Protein AF-T0RI66-F1 (afdb_monomer)

Mean predicted aligned error: 8.83 Å

Foldseek 3Di:
DFDDDPNDRDPDPPVRVVVVVVVVVVVVCVVPPDDDDLCVLPVVDDLVVFFDAQDPVLLVLQAAKWAFPPPRVVQPIKGWDQDPVRAIWIDGDPDIAGKGAGPPDDFKIFGSDPPPDSNGDIWGWDPSVHSWIWIPDVTIIIGD

Structure (mmCIF, N/CA/C/O backbone):
data_AF-T0RI66-F1
#
_entry.id   AF-T0RI66-F1
#
loop_
_atom_site.group_PDB
_atom_site.id
_atom_site.type_symbol
_atom_site.label_atom_id
_atom_site.label_alt_id
_atom_site.label_comp_id
_atom_site.label_asym_id
_atom_site.label_entity_id
_atom_site.label_seq_id
_atom_site.pdbx_PDB_ins_code
_atom_site.Cartn_x
_atom_site.Cartn_y
_atom_site.Cartn_z
_atom_site.occupancy
_atom_site.B_iso_or_equiv
_atom_site.auth_seq_id
_atom_site.auth_comp_id
_atom_site.auth_asym_id
_atom_site.auth_atom_id
_atom_site.pdbx_PDB_model_num
ATOM 1 N N . MET A 1 1 ? 34.671 -9.320 -39.926 1.00 47.84 1 MET A N 1
ATOM 2 C CA . MET A 1 1 ? 34.393 -10.156 -38.740 1.00 47.84 1 MET A CA 1
ATOM 3 C C . MET A 1 1 ? 32.909 -10.484 -38.731 1.00 47.84 1 MET A C 1
ATOM 5 O O . MET A 1 1 ? 32.127 -9.652 -39.173 1.00 47.84 1 MET A O 1
ATOM 9 N N . ARG A 1 2 ? 32.550 -11.724 -38.373 1.00 52.28 2 ARG A N 1
ATOM 10 C CA . ARG A 1 2 ? 31.161 -12.215 -38.297 1.00 52.28 2 ARG A CA 1
ATOM 11 C C . ARG A 1 2 ? 30.719 -12.163 -36.837 1.00 52.28 2 ARG A C 1
ATOM 13 O O . ARG A 1 2 ? 31.517 -12.514 -35.971 1.00 52.28 2 ARG A O 1
ATOM 20 N N . THR A 1 3 ? 29.497 -11.717 -36.577 1.00 48.41 3 THR A N 1
ATOM 21 C CA . THR A 1 3 ? 29.028 -11.398 -35.222 1.00 48.41 3 THR A CA 1
ATOM 22 C C . THR A 1 3 ? 28.155 -12.523 -34.683 1.00 48.41 3 THR A C 1
ATOM 24 O O . THR A 1 3 ? 27.250 -12.994 -35.364 1.00 48.41 3 THR A O 1
ATOM 27 N N . TYR A 1 4 ? 28.437 -12.956 -33.456 1.00 50.75 4 TYR A N 1
ATOM 28 C CA . TYR A 1 4 ? 27.689 -13.997 -32.754 1.00 50.75 4 TYR A CA 1
ATOM 29 C C . TYR A 1 4 ? 27.050 -13.380 -31.515 1.00 50.75 4 TYR A C 1
ATOM 31 O O . TYR A 1 4 ? 27.744 -12.758 -30.714 1.00 50.75 4 TYR A O 1
ATOM 39 N N . LEU A 1 5 ? 25.746 -13.577 -31.333 1.00 56.41 5 LEU A N 1
ATOM 40 C CA . LEU A 1 5 ? 25.055 -13.221 -30.096 1.00 56.41 5 LEU A CA 1
ATOM 41 C C . LEU A 1 5 ? 24.200 -14.424 -29.677 1.00 56.41 5 LEU A C 1
ATOM 43 O O . LEU A 1 5 ? 23.362 -14.889 -30.444 1.00 56.41 5 LEU A O 1
ATOM 47 N N . ALA A 1 6 ? 24.481 -14.982 -28.495 1.00 57.00 6 ALA A N 1
ATOM 48 C CA . ALA A 1 6 ? 23.750 -16.109 -27.896 1.00 57.00 6 ALA A CA 1
ATOM 49 C C . ALA A 1 6 ? 23.567 -17.359 -28.796 1.00 57.00 6 ALA A C 1
ATOM 51 O O . ALA A 1 6 ? 22.521 -17.998 -28.774 1.00 57.00 6 ALA A O 1
ATOM 52 N N . GLY A 1 7 ? 24.573 -17.722 -29.602 1.00 50.28 7 GLY A N 1
ATOM 53 C CA . GLY A 1 7 ? 24.523 -18.929 -30.445 1.00 50.28 7 GLY A CA 1
ATOM 54 C C . GLY A 1 7 ? 23.621 -18.827 -31.683 1.00 50.28 7 GLY A C 1
ATOM 55 O O . GLY A 1 7 ? 23.481 -19.808 -32.408 1.00 50.28 7 GLY A O 1
ATOM 56 N N . ILE A 1 8 ? 23.049 -17.651 -31.961 1.00 60.72 8 ILE A N 1
ATOM 57 C CA . ILE A 1 8 ? 22.267 -17.388 -33.171 1.00 60.72 8 ILE A CA 1
ATOM 58 C C . ILE A 1 8 ? 23.198 -16.778 -34.219 1.00 60.72 8 ILE A C 1
ATOM 60 O O . ILE A 1 8 ? 23.852 -15.760 -33.978 1.00 60.72 8 ILE A O 1
ATOM 64 N N . PHE A 1 9 ? 23.272 -17.419 -35.387 1.00 55.94 9 PHE A N 1
ATOM 65 C CA . PHE A 1 9 ? 23.992 -16.877 -36.533 1.00 55.94 9 PHE A CA 1
ATOM 66 C C . PHE A 1 9 ? 23.161 -15.741 -37.126 1.00 55.94 9 PHE A C 1
ATOM 68 O O . PHE A 1 9 ? 22.171 -15.972 -37.817 1.00 55.94 9 PHE A O 1
A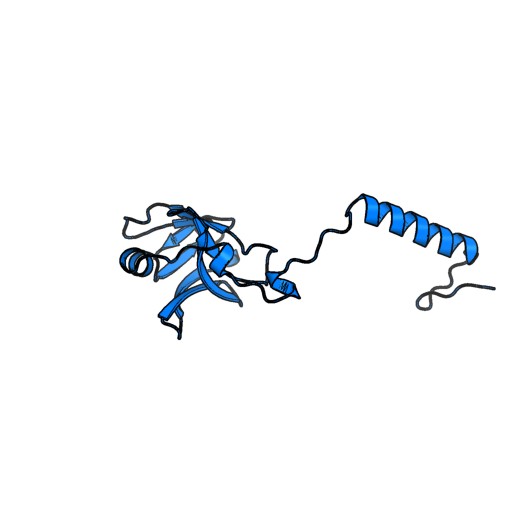TOM 75 N N . LEU A 1 10 ? 23.541 -14.506 -36.822 1.00 60.91 10 LEU A N 1
ATOM 76 C CA . LEU A 1 10 ? 22.968 -13.341 -37.473 1.00 60.91 10 LEU A CA 1
ATOM 77 C C . LEU A 1 10 ? 23.814 -13.095 -38.722 1.00 60.91 10 LEU A C 1
ATOM 79 O O . LEU A 1 10 ? 24.962 -12.670 -38.610 1.00 60.91 10 LEU A O 1
ATOM 83 N N . ASP A 1 11 ? 23.276 -13.374 -39.914 1.00 74.56 11 ASP A N 1
ATOM 84 C CA . ASP A 1 11 ? 23.898 -13.008 -41.203 1.00 74.56 11 ASP A CA 1
ATOM 85 C C . ASP A 1 11 ? 23.800 -11.489 -41.448 1.00 74.56 11 ASP A C 1
ATOM 87 O O . ASP A 1 11 ? 23.351 -10.993 -42.477 1.00 74.56 11 ASP A O 1
ATOM 91 N N . ILE A 1 12 ? 24.141 -10.726 -40.415 1.00 75.31 12 ILE A N 1
ATOM 92 C CA . ILE A 1 12 ? 24.056 -9.281 -40.344 1.00 75.31 12 ILE A CA 1
ATOM 93 C C . ILE A 1 12 ? 25.477 -8.798 -40.057 1.00 75.31 12 ILE A C 1
ATOM 95 O O . ILE A 1 12 ? 26.097 -9.259 -39.095 1.00 75.31 12 ILE A O 1
ATOM 99 N N . PRO A 1 13 ? 26.025 -7.872 -40.862 1.00 84.31 13 PRO A N 1
ATOM 100 C CA . PRO A 1 13 ? 27.330 -7.297 -40.581 1.00 84.31 13 PRO A CA 1
ATOM 101 C C . PRO A 1 13 ? 27.369 -6.658 -39.190 1.00 84.31 13 PRO A C 1
ATOM 103 O O . PRO A 1 13 ? 26.446 -5.941 -38.808 1.00 84.31 13 PRO A O 1
ATOM 106 N N . GLU A 1 14 ? 28.476 -6.836 -38.472 1.00 82.25 14 GLU A N 1
ATOM 107 C CA . GLU A 1 14 ? 28.685 -6.303 -37.116 1.00 82.25 14 GLU A CA 1
ATOM 108 C C . GLU A 1 14 ? 28.335 -4.822 -36.990 1.00 82.25 14 GLU A C 1
ATOM 110 O O . GLU A 1 14 ? 27.635 -4.412 -36.071 1.00 82.25 14 GLU A O 1
ATOM 115 N N . ARG A 1 15 ? 28.747 -4.025 -37.979 1.00 85.19 15 ARG A N 1
ATOM 116 C CA . ARG A 1 15 ? 28.455 -2.592 -38.027 1.00 85.19 15 ARG A CA 1
ATOM 117 C C . ARG A 1 15 ? 26.954 -2.297 -38.062 1.00 85.19 15 ARG A C 1
ATOM 119 O O . ARG A 1 15 ? 26.513 -1.324 -37.460 1.00 85.19 15 ARG A O 1
ATOM 126 N N . THR A 1 16 ? 26.180 -3.113 -38.772 1.00 84.69 16 THR A N 1
ATOM 127 C CA . THR A 1 16 ? 24.720 -2.984 -38.840 1.00 84.69 16 THR A CA 1
ATOM 128 C C . THR A 1 16 ? 24.085 -3.365 -37.506 1.00 84.69 16 THR A C 1
ATOM 130 O O . THR A 1 16 ? 23.167 -2.685 -37.061 1.00 84.69 16 THR A O 1
ATOM 133 N N . LEU A 1 17 ? 24.605 -4.402 -36.841 1.00 84.56 17 LEU A N 1
ATOM 134 C CA . LEU A 1 17 ? 24.125 -4.827 -35.527 1.00 84.56 17 LEU A CA 1
ATOM 135 C C . LEU A 1 17 ? 24.387 -3.766 -34.449 1.00 84.56 17 LEU A C 1
ATOM 137 O O . LEU A 1 17 ? 23.471 -3.410 -33.714 1.00 84.56 17 LEU A O 1
ATOM 141 N N . VAL A 1 18 ? 25.613 -3.238 -34.382 1.00 90.00 18 VAL A N 1
ATOM 142 C CA . VAL A 1 18 ? 25.995 -2.190 -33.420 1.00 90.00 18 VAL A CA 1
ATOM 143 C C . VAL A 1 18 ? 25.141 -0.945 -33.620 1.00 90.00 18 VAL A C 1
ATOM 145 O O . VAL A 1 18 ? 24.553 -0.455 -32.662 1.00 90.00 18 VAL A O 1
ATOM 148 N N . ARG A 1 19 ? 24.981 -0.491 -34.868 1.00 91.38 19 ARG A N 1
ATOM 149 C CA . ARG A 1 19 ? 24.140 0.670 -35.171 1.00 91.38 19 ARG A CA 1
ATOM 150 C C . ARG A 1 19 ? 22.681 0.449 -34.764 1.00 91.38 19 ARG A C 1
ATOM 152 O O . ARG A 1 19 ? 22.072 1.332 -34.180 1.00 91.38 19 ARG A O 1
ATOM 159 N N . GLY A 1 20 ? 22.136 -0.741 -35.024 1.00 91.31 20 GLY A N 1
ATOM 160 C CA . GLY A 1 20 ? 20.780 -1.087 -34.596 1.00 91.31 20 GLY A CA 1
ATOM 161 C C . GLY A 1 20 ? 20.618 -1.097 -33.074 1.00 91.31 20 GLY A C 1
ATOM 162 O O . GLY A 1 20 ? 19.601 -0.631 -32.565 1.00 91.31 20 GLY A O 1
ATOM 163 N N . LEU A 1 21 ? 21.623 -1.583 -32.339 1.00 91.50 21 LEU A N 1
ATOM 164 C CA . LEU A 1 21 ? 21.636 -1.532 -30.877 1.00 91.50 21 LEU A CA 1
ATOM 165 C C . LEU A 1 21 ? 21.697 -0.089 -30.360 1.00 91.50 21 LEU A C 1
ATOM 167 O O . LEU A 1 21 ? 20.965 0.250 -29.433 1.00 91.50 21 LEU A O 1
ATOM 171 N N . GLU A 1 22 ? 22.543 0.755 -30.948 1.00 95.62 22 GLU A N 1
ATOM 172 C CA . GLU A 1 22 ? 22.663 2.174 -30.594 1.00 95.62 22 GLU A CA 1
ATOM 173 C C . GLU A 1 22 ? 21.350 2.928 -30.844 1.00 95.62 22 GLU A C 1
ATOM 175 O O . GLU A 1 22 ? 20.848 3.587 -29.934 1.00 95.62 22 GLU A O 1
ATOM 180 N N . ASP A 1 23 ? 20.747 2.761 -32.025 1.00 95.38 23 ASP A N 1
ATOM 181 C CA . ASP A 1 23 ? 19.468 3.382 -32.388 1.00 95.38 23 ASP A CA 1
ATOM 182 C C . ASP A 1 23 ? 18.341 2.926 -31.442 1.00 95.38 23 ASP A C 1
ATOM 184 O O . ASP A 1 23 ? 17.570 3.745 -30.933 1.00 95.38 23 ASP A O 1
ATOM 188 N N . ALA A 1 24 ? 18.265 1.622 -31.146 1.00 92.06 24 ALA A N 1
ATOM 189 C CA . ALA A 1 24 ? 17.280 1.075 -30.214 1.00 92.06 24 ALA A CA 1
ATOM 190 C C . ALA A 1 24 ? 17.496 1.578 -28.778 1.00 92.06 24 ALA A C 1
ATOM 192 O O . ALA A 1 24 ? 16.531 1.901 -28.084 1.00 92.06 24 ALA A O 1
ATOM 193 N N . THR A 1 25 ? 18.752 1.686 -28.338 1.00 92.12 25 THR A N 1
ATOM 194 C CA . THR A 1 25 ? 19.103 2.220 -27.015 1.00 92.12 25 THR A CA 1
ATOM 195 C C . THR A 1 25 ? 18.713 3.689 -26.909 1.00 92.12 25 THR A C 1
ATOM 197 O O . THR A 1 25 ? 18.086 4.079 -25.926 1.00 92.12 25 THR A O 1
ATOM 200 N N . ALA A 1 26 ? 19.009 4.495 -27.931 1.00 94.38 26 ALA A N 1
ATOM 201 C CA . ALA A 1 26 ? 18.634 5.903 -27.975 1.00 94.38 26 ALA A CA 1
ATOM 202 C C . ALA A 1 26 ? 17.108 6.086 -27.951 1.00 94.38 26 ALA A C 1
ATOM 204 O O . ALA A 1 26 ? 16.593 6.901 -27.185 1.00 94.38 26 ALA A O 1
ATOM 205 N N . ALA A 1 27 ? 16.365 5.287 -28.724 1.00 94.25 27 ALA A N 1
ATOM 206 C CA . ALA A 1 27 ? 14.904 5.307 -28.709 1.00 94.25 27 ALA A CA 1
ATOM 207 C C . ALA A 1 27 ? 14.333 4.906 -27.336 1.00 94.25 27 ALA A C 1
ATOM 209 O O . ALA A 1 27 ? 13.422 5.559 -26.826 1.00 94.25 27 ALA A O 1
ATOM 210 N N . ALA A 1 28 ? 14.890 3.869 -26.703 1.00 89.88 28 ALA A N 1
ATOM 211 C CA . ALA A 1 28 ? 14.483 3.442 -25.367 1.00 89.88 28 ALA A CA 1
ATOM 212 C C . ALA A 1 28 ? 14.769 4.516 -24.302 1.00 89.88 28 ALA A C 1
ATOM 214 O O . ALA A 1 28 ? 13.905 4.800 -23.473 1.00 89.88 28 ALA A O 1
ATOM 215 N N . GLN A 1 29 ? 15.943 5.153 -24.351 1.00 89.62 29 GLN A N 1
ATOM 216 C CA . GLN A 1 29 ? 16.310 6.262 -23.464 1.00 89.62 29 GLN A CA 1
ATOM 217 C C . GLN A 1 29 ? 15.414 7.488 -23.668 1.00 89.62 29 GLN A C 1
ATOM 219 O O . GLN A 1 29 ? 15.061 8.150 -22.698 1.00 89.62 29 GLN A O 1
ATOM 224 N N . ALA A 1 30 ? 15.004 7.780 -24.905 1.00 91.31 30 ALA A N 1
ATOM 225 C CA . ALA A 1 30 ? 14.064 8.864 -25.183 1.00 91.31 30 ALA A CA 1
ATOM 226 C C . ALA A 1 30 ? 12.664 8.580 -24.607 1.00 91.31 30 ALA A C 1
ATOM 228 O O . ALA A 1 30 ? 12.012 9.490 -24.100 1.00 91.31 30 ALA A O 1
ATOM 229 N N . LEU A 1 31 ? 12.210 7.322 -24.651 1.00 91.56 31 LEU A N 1
ATOM 230 C CA . LEU A 1 31 ? 10.931 6.899 -24.064 1.00 91.56 31 LEU A CA 1
ATOM 231 C C . LEU A 1 31 ? 10.956 6.873 -22.531 1.00 91.56 31 LEU A C 1
ATOM 233 O O . LEU A 1 31 ? 9.927 7.083 -21.889 1.00 91.56 31 LEU A O 1
ATOM 237 N N . ARG A 1 32 ? 12.115 6.569 -21.944 1.00 82.12 32 ARG A N 1
ATOM 238 C CA . ARG A 1 32 ? 12.328 6.502 -20.497 1.00 82.12 32 ARG A CA 1
ATOM 239 C C . ARG A 1 32 ? 13.601 7.262 -20.143 1.00 82.12 32 ARG A C 1
ATOM 241 O O . ARG A 1 32 ? 14.643 6.631 -19.947 1.00 82.12 32 ARG A O 1
ATOM 248 N N . PRO A 1 33 ? 13.529 8.603 -20.084 1.00 82.69 33 PRO A N 1
ATOM 249 C CA . PRO A 1 33 ? 14.675 9.402 -19.687 1.00 82.69 33 PRO A CA 1
ATOM 250 C C . PRO A 1 33 ? 15.162 8.949 -18.312 1.00 82.69 33 PRO A C 1
ATOM 252 O O . PRO A 1 33 ? 14.366 8.545 -17.462 1.00 82.69 33 PRO A O 1
ATOM 255 N N . SER A 1 34 ? 16.476 9.013 -18.101 1.00 81.00 34 SER A N 1
ATOM 256 C CA . SER A 1 34 ? 17.080 8.651 -16.821 1.00 81.00 34 SER A CA 1
ATOM 257 C C . SER A 1 34 ? 16.494 9.520 -15.712 1.00 81.00 34 SER A C 1
ATOM 259 O O . SER A 1 34 ? 16.789 10.711 -15.621 1.00 81.00 34 SER A O 1
ATOM 261 N N . THR A 1 35 ? 15.677 8.924 -14.855 1.00 77.88 35 THR A N 1
ATOM 262 C CA . THR A 1 35 ? 15.239 9.531 -13.601 1.00 77.88 35 THR A CA 1
ATOM 263 C C . THR A 1 35 ? 16.167 9.071 -12.484 1.00 77.88 35 THR A C 1
ATOM 265 O O . THR A 1 35 ? 16.577 7.907 -12.502 1.00 77.88 35 THR A O 1
ATOM 268 N N . PRO A 1 36 ? 16.490 9.928 -11.499 1.00 81.12 36 PRO A N 1
ATOM 269 C CA . PRO A 1 36 ? 17.174 9.480 -10.295 1.00 81.12 36 PRO A CA 1
ATOM 270 C C . PRO A 1 36 ? 16.472 8.260 -9.699 1.00 81.12 36 PRO A C 1
ATOM 272 O O . PRO A 1 36 ? 15.238 8.192 -9.669 1.00 81.12 36 PRO A O 1
ATOM 275 N N . CYS A 1 37 ? 17.267 7.294 -9.248 1.00 79.50 37 CYS A N 1
ATOM 276 C CA . CYS A 1 37 ? 16.763 6.151 -8.504 1.00 79.50 37 CYS A CA 1
ATOM 277 C C . CYS A 1 37 ? 15.967 6.624 -7.282 1.00 79.50 37 CYS A C 1
ATOM 279 O O . CYS A 1 37 ? 16.267 7.664 -6.700 1.00 79.50 37 CYS A O 1
ATOM 281 N N . ALA A 1 38 ? 14.953 5.852 -6.889 1.00 77.06 38 ALA A N 1
ATOM 282 C CA . ALA A 1 38 ? 14.172 6.132 -5.691 1.00 77.06 38 ALA A CA 1
ATOM 283 C C . ALA A 1 38 ? 15.084 6.069 -4.449 1.00 77.06 38 ALA A C 1
ATOM 285 O O . ALA A 1 38 ? 15.530 4.968 -4.116 1.00 77.06 38 ALA A O 1
ATOM 286 N N . PRO A 1 39 ? 15.327 7.171 -3.714 1.00 81.44 39 PRO A N 1
ATOM 287 C CA . PRO A 1 39 ? 16.266 7.143 -2.590 1.00 81.44 39 PRO A CA 1
ATOM 288 C C . PRO A 1 39 ? 15.847 6.177 -1.473 1.00 81.44 39 PRO A C 1
ATOM 290 O O . PRO A 1 39 ? 16.685 5.645 -0.762 1.00 81.44 39 PRO A O 1
ATOM 293 N N . ARG A 1 40 ? 14.549 5.884 -1.327 1.00 81.94 40 ARG A N 1
ATOM 294 C CA . ARG A 1 40 ? 14.058 4.865 -0.379 1.00 81.94 40 ARG A CA 1
ATOM 295 C C . ARG A 1 40 ? 14.520 3.452 -0.730 1.00 81.94 40 ARG A C 1
ATOM 297 O O . ARG A 1 40 ? 14.952 2.721 0.148 1.00 81.94 40 ARG A O 1
ATOM 304 N N . VAL A 1 41 ? 14.497 3.113 -2.018 1.00 77.31 41 VAL A N 1
ATOM 305 C CA . VAL A 1 41 ? 14.854 1.774 -2.506 1.00 77.31 41 VAL A CA 1
ATOM 306 C C . VAL A 1 41 ? 16.372 1.597 -2.590 1.00 77.31 41 VAL A C 1
ATOM 308 O O . VAL A 1 41 ? 16.872 0.499 -2.366 1.00 77.31 41 VAL A O 1
ATOM 311 N N . PHE A 1 42 ? 17.110 2.664 -2.919 1.00 82.50 42 PHE A N 1
ATOM 312 C CA . PHE A 1 42 ? 18.540 2.572 -3.245 1.00 82.50 42 PHE A CA 1
ATOM 313 C C . PHE A 1 42 ? 19.4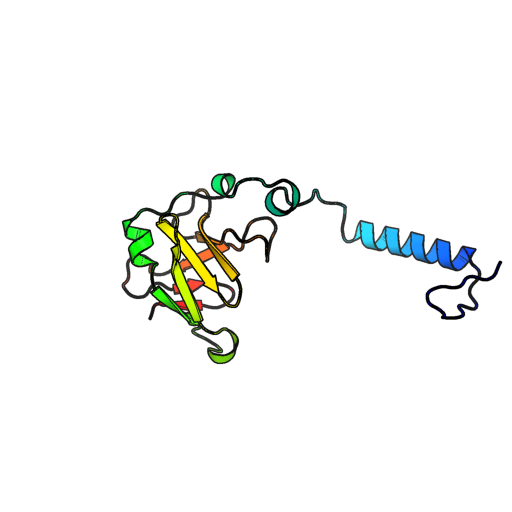79 3.258 -2.241 1.00 82.50 42 PHE A C 1
ATOM 315 O O . PHE A 1 42 ? 20.622 2.828 -2.125 1.00 82.50 42 PHE A O 1
ATOM 322 N N . ASP A 1 43 ? 19.002 4.249 -1.479 1.00 83.69 43 ASP A N 1
ATOM 323 C CA . ASP A 1 43 ? 19.815 5.053 -0.547 1.00 83.69 43 ASP A CA 1
ATOM 324 C C . ASP A 1 43 ? 19.336 4.962 0.919 1.00 83.69 43 ASP A C 1
ATOM 326 O O . ASP A 1 43 ? 19.873 5.638 1.796 1.00 83.69 43 ASP A O 1
ATOM 330 N N . GLY A 1 44 ? 18.321 4.138 1.213 1.00 80.56 44 GLY A N 1
ATOM 331 C CA . GLY A 1 44 ? 17.811 3.918 2.572 1.00 80.56 44 GLY A CA 1
ATOM 332 C C . GLY A 1 44 ? 17.099 5.124 3.196 1.00 80.56 44 GLY A C 1
ATOM 333 O O . GLY A 1 44 ? 17.049 5.240 4.422 1.00 80.56 44 GLY A O 1
ATOM 334 N N . ALA A 1 45 ? 16.566 6.039 2.379 1.00 85.88 45 ALA A N 1
ATOM 335 C CA . ALA A 1 45 ? 15.820 7.192 2.880 1.00 85.88 45 ALA A CA 1
ATOM 336 C C . ALA A 1 45 ? 14.614 6.761 3.740 1.00 85.88 45 ALA A C 1
ATOM 338 O O . ALA A 1 45 ? 13.951 5.765 3.458 1.00 85.88 45 ALA A O 1
ATOM 339 N N . SER A 1 46 ? 14.302 7.528 4.787 1.00 86.88 46 SER A N 1
ATOM 340 C CA . SER A 1 46 ? 13.239 7.172 5.732 1.00 86.88 46 SER A CA 1
ATOM 341 C C . SER A 1 46 ? 11.835 7.372 5.147 1.00 86.88 46 SER A C 1
ATOM 343 O O . SER A 1 46 ? 11.567 8.320 4.404 1.00 86.88 46 SER A O 1
ATOM 345 N N . TRP A 1 47 ? 10.894 6.520 5.560 1.00 87.31 47 TRP A N 1
ATOM 346 C CA . TRP A 1 47 ? 9.460 6.715 5.321 1.00 87.31 47 TRP A CA 1
ATOM 347 C C . TRP A 1 47 ? 8.899 7.930 6.058 1.00 87.31 47 TRP A C 1
ATOM 349 O O . TRP A 1 47 ? 7.937 8.535 5.585 1.00 87.31 47 TRP A O 1
ATOM 359 N N . ALA A 1 48 ? 9.565 8.345 7.143 1.00 86.44 48 ALA A N 1
ATOM 360 C CA . ALA A 1 48 ? 9.162 9.464 7.984 1.00 86.44 48 ALA A CA 1
ATOM 361 C C . ALA A 1 48 ? 9.010 10.782 7.220 1.00 86.44 48 ALA A C 1
ATOM 363 O O . ALA A 1 48 ? 8.276 11.639 7.689 1.00 86.44 48 ALA A O 1
ATOM 364 N N . GLU A 1 49 ? 9.670 10.967 6.069 1.00 87.31 49 GLU A N 1
ATOM 365 C CA . GLU A 1 49 ? 9.576 12.174 5.233 1.00 87.31 49 GLU A CA 1
ATOM 366 C C . GLU A 1 49 ? 8.240 12.278 4.481 1.00 87.31 49 GLU A C 1
ATOM 368 O O . GLU A 1 49 ? 7.729 13.383 4.277 1.00 87.31 49 GLU A O 1
ATOM 373 N N . LEU A 1 50 ? 7.644 11.136 4.134 1.00 89.00 50 LEU A N 1
ATOM 374 C CA . LEU A 1 50 ? 6.386 11.035 3.389 1.00 89.00 50 LEU A CA 1
ATOM 375 C C . LEU A 1 50 ? 5.177 10.752 4.275 1.00 89.00 50 LEU A C 1
ATOM 377 O O . LEU A 1 50 ? 4.067 10.609 3.760 1.00 89.00 50 LEU A O 1
ATOM 381 N N . SER A 1 51 ? 5.387 10.654 5.584 1.00 93.00 51 SER A N 1
ATOM 382 C CA . SER A 1 51 ? 4.392 10.104 6.485 1.00 93.00 51 SER A CA 1
ATOM 383 C C . SER A 1 51 ? 4.152 10.950 7.720 1.00 93.00 51 SER A C 1
ATOM 385 O O . SER A 1 51 ? 5.096 11.497 8.291 1.00 93.00 51 SER A O 1
ATOM 387 N N . ASP A 1 52 ? 2.915 10.924 8.198 1.00 94.88 52 ASP A N 1
ATOM 388 C CA . ASP A 1 52 ? 2.545 11.376 9.534 1.00 94.88 52 ASP A CA 1
ATOM 389 C C . ASP A 1 52 ? 2.117 10.183 10.407 1.00 94.88 52 ASP A C 1
ATOM 391 O O . ASP A 1 52 ? 1.577 9.191 9.899 1.00 94.88 52 ASP A O 1
ATOM 395 N N . PRO A 1 53 ? 2.349 10.243 11.731 1.00 92.62 53 PRO A N 1
ATOM 396 C CA . PRO A 1 53 ? 1.931 9.180 12.633 1.00 92.62 53 PRO A CA 1
ATOM 397 C C . PRO A 1 53 ? 0.403 9.079 12.700 1.00 92.62 53 PRO A C 1
ATOM 399 O O . PRO A 1 53 ? -0.309 10.083 12.753 1.00 92.62 53 PRO A O 1
ATOM 402 N N . ILE A 1 54 ? -0.108 7.850 12.770 1.00 93.25 54 ILE A N 1
ATOM 403 C CA . ILE A 1 54 ? -1.538 7.593 12.971 1.00 93.25 54 ILE A CA 1
ATOM 404 C C . ILE A 1 54 ? -1.848 7.699 14.476 1.00 93.25 54 ILE A C 1
ATOM 406 O O . ILE A 1 54 ? -1.215 6.991 15.263 1.00 93.25 54 ILE A O 1
ATOM 410 N N . PRO A 1 55 ? -2.821 8.518 14.917 1.00 93.12 55 PRO A N 1
ATOM 411 C CA . PRO A 1 55 ? -3.224 8.586 16.321 1.00 93.12 55 PRO A CA 1
ATOM 412 C C . PRO A 1 55 ? -3.709 7.233 16.855 1.00 93.12 55 PRO A C 1
ATOM 414 O O . PRO A 1 55 ? -4.373 6.482 16.144 1.00 93.12 55 PRO A O 1
ATOM 417 N N . ALA A 1 56 ? -3.457 6.940 18.133 1.00 91.69 56 ALA A N 1
ATOM 418 C CA . ALA A 1 56 ? -3.769 5.636 18.732 1.00 91.69 56 ALA A CA 1
ATOM 419 C C . ALA A 1 56 ? -5.248 5.215 18.588 1.00 91.69 56 ALA A C 1
ATOM 421 O O . ALA A 1 56 ? -5.537 4.048 18.332 1.00 91.69 56 ALA A O 1
ATOM 422 N N . ALA A 1 57 ? -6.189 6.159 18.704 1.00 90.88 57 ALA A N 1
ATOM 423 C CA . ALA A 1 57 ? -7.613 5.884 18.496 1.00 90.88 57 ALA A CA 1
ATOM 424 C C . ALA A 1 57 ? -7.893 5.393 17.065 1.00 90.88 57 ALA A C 1
ATOM 426 O O . ALA A 1 57 ? -8.600 4.406 16.866 1.00 90.88 57 ALA A O 1
ATOM 427 N N . THR A 1 58 ? -7.273 6.038 16.080 1.00 92.94 58 THR A N 1
ATOM 428 C CA . THR A 1 58 ? -7.374 5.671 14.669 1.00 92.94 58 THR A CA 1
ATOM 429 C C . THR A 1 58 ? -6.681 4.346 14.371 1.00 92.94 58 THR A C 1
ATOM 431 O O . THR A 1 58 ? -7.238 3.526 13.648 1.00 92.94 58 THR A O 1
ATOM 434 N N . GLN A 1 59 ? -5.510 4.090 14.962 1.00 93.44 59 GLN A N 1
ATOM 435 C CA . GLN A 1 59 ? -4.845 2.789 14.841 1.00 93.44 59 GLN A CA 1
ATOM 436 C C . GLN A 1 59 ? -5.781 1.665 15.292 1.00 93.44 59 GLN A C 1
ATOM 438 O O . GLN A 1 59 ? -5.977 0.694 14.566 1.00 93.44 59 GLN A O 1
ATOM 443 N N . ASN A 1 60 ? -6.433 1.833 16.446 1.00 92.25 60 ASN A N 1
ATOM 444 C CA . ASN A 1 60 ? -7.369 0.839 16.962 1.00 92.25 60 ASN A CA 1
ATOM 445 C C . ASN A 1 60 ? -8.585 0.634 16.044 1.00 92.25 60 ASN A C 1
ATOM 447 O O . ASN A 1 60 ? -9.029 -0.499 15.863 1.00 92.25 60 ASN A O 1
ATOM 451 N N . ALA A 1 61 ? -9.098 1.707 15.436 1.00 92.75 61 ALA A N 1
ATOM 452 C CA . ALA A 1 61 ? -10.191 1.624 14.469 1.00 92.75 61 ALA A CA 1
ATOM 453 C C . ALA A 1 61 ? -9.788 0.874 13.186 1.00 92.75 61 ALA A C 1
ATOM 455 O O . ALA A 1 61 ? -10.606 0.149 12.618 1.00 92.75 61 ALA A O 1
ATOM 456 N N . LEU A 1 62 ? -8.527 0.989 12.759 1.00 94.81 62 LEU A N 1
ATOM 457 C CA . LEU A 1 62 ? -7.998 0.332 11.562 1.00 94.81 62 LEU A CA 1
ATOM 458 C C . LEU A 1 62 ? -7.617 -1.139 11.775 1.00 94.81 62 LEU A C 1
ATOM 460 O O . LEU A 1 62 ? -7.665 -1.909 10.828 1.00 94.81 62 LEU A O 1
ATOM 464 N N . MET A 1 63 ? -7.247 -1.569 12.985 1.00 95.62 63 MET A N 1
ATOM 465 C CA . MET A 1 63 ? -6.844 -2.968 13.205 1.00 95.62 63 MET A CA 1
ATOM 466 C C . MET A 1 63 ? -7.988 -3.943 12.911 1.00 95.62 63 MET A C 1
ATOM 468 O O . MET A 1 63 ? -9.045 -3.853 13.535 1.00 95.62 63 MET A O 1
ATOM 472 N N . GLY A 1 64 ? -7.772 -4.903 12.016 1.00 96.06 64 GLY A N 1
ATOM 473 C CA . GLY A 1 64 ? -8.734 -5.946 11.673 1.00 96.06 64 GLY A CA 1
ATOM 474 C C . GLY A 1 64 ? -8.412 -6.658 10.365 1.00 96.06 64 GLY A C 1
ATOM 475 O O . GLY A 1 64 ? -7.407 -6.377 9.711 1.00 96.06 64 GLY A O 1
ATOM 476 N N . SER A 1 65 ? -9.284 -7.593 9.996 1.00 96.56 65 SER A N 1
ATOM 477 C CA . SER A 1 65 ? -9.240 -8.251 8.689 1.00 96.56 65 SER A CA 1
ATOM 478 C C . SER A 1 65 ? -10.124 -7.492 7.708 1.00 96.56 65 SER A C 1
ATOM 480 O O . SER A 1 65 ? -11.204 -7.034 8.063 1.00 96.56 65 SER A O 1
ATOM 482 N N . TYR A 1 66 ? -9.665 -7.369 6.474 1.00 96.62 66 TYR A N 1
ATOM 483 C CA . TYR A 1 66 ? -10.315 -6.646 5.394 1.00 96.62 66 TYR A CA 1
ATOM 484 C C . TYR A 1 66 ? -10.543 -7.603 4.232 1.00 96.62 66 TYR A C 1
ATOM 486 O O . TYR A 1 66 ? -9.606 -8.239 3.746 1.00 96.62 66 TYR A O 1
ATOM 494 N N . VAL A 1 67 ? -11.792 -7.711 3.789 1.00 95.62 67 VAL A N 1
ATOM 495 C CA . VAL A 1 67 ? -12.193 -8.605 2.697 1.00 95.62 67 VAL A CA 1
ATOM 496 C C . VAL A 1 67 ? -12.510 -7.765 1.471 1.00 95.62 67 VAL A C 1
ATOM 498 O O . VAL A 1 67 ? -13.244 -6.781 1.572 1.00 95.62 67 VAL A O 1
ATOM 501 N N . ALA A 1 68 ? -11.966 -8.148 0.315 1.00 94.12 68 ALA A N 1
ATOM 502 C CA . ALA A 1 68 ? -12.279 -7.485 -0.945 1.00 94.12 68 ALA A CA 1
ATOM 503 C C . ALA A 1 68 ? -13.786 -7.558 -1.232 1.00 94.12 68 ALA A C 1
ATOM 505 O O . ALA A 1 68 ? -14.417 -8.600 -1.083 1.00 94.12 68 ALA A O 1
ATOM 506 N N . THR A 1 69 ? -14.373 -6.456 -1.677 1.00 93.06 69 THR A N 1
ATOM 507 C CA . THR A 1 69 ? -15.805 -6.385 -2.018 1.00 93.06 69 THR A CA 1
ATOM 508 C C . THR A 1 69 ? -16.120 -7.016 -3.376 1.00 93.06 69 THR A C 1
ATOM 510 O O . THR A 1 69 ? -17.271 -7.348 -3.655 1.00 93.06 69 THR A O 1
ATOM 513 N N . ILE A 1 70 ? -15.097 -7.214 -4.212 1.00 91.38 70 ILE A N 1
ATOM 514 C CA . ILE A 1 70 ? -15.185 -7.851 -5.526 1.00 91.38 70 ILE A CA 1
ATOM 515 C C . ILE A 1 70 ? -14.105 -8.920 -5.668 1.00 91.38 70 ILE A C 1
ATOM 517 O O . ILE A 1 70 ? -13.017 -8.783 -5.114 1.00 91.38 70 ILE A O 1
ATOM 521 N N . SER A 1 71 ? -14.406 -9.982 -6.422 1.00 90.50 71 SER A N 1
ATOM 522 C CA . SER A 1 71 ? -13.464 -11.065 -6.747 1.00 90.50 71 SER A CA 1
ATOM 523 C C . SER A 1 71 ? -12.661 -11.559 -5.532 1.00 90.50 71 SER A C 1
ATOM 525 O O . SER A 1 71 ? -11.433 -11.646 -5.576 1.00 90.50 71 SER A O 1
ATOM 527 N N . THR A 1 72 ? -13.361 -11.872 -4.437 1.00 89.00 72 THR A N 1
ATOM 528 C CA . THR A 1 72 ? -12.787 -12.248 -3.129 1.00 89.00 72 THR A CA 1
ATOM 529 C C . THR A 1 72 ? -11.744 -13.362 -3.215 1.00 89.00 72 THR A C 1
ATOM 531 O O . THR A 1 72 ? -10.734 -13.330 -2.515 1.00 89.00 72 THR A O 1
ATOM 534 N N . GLU A 1 73 ? -11.946 -14.337 -4.101 1.00 88.06 73 GLU A N 1
ATOM 535 C CA . GLU A 1 73 ? -11.010 -15.448 -4.301 1.00 88.06 73 GLU A CA 1
ATOM 536 C C . GLU A 1 73 ? -9.689 -15.025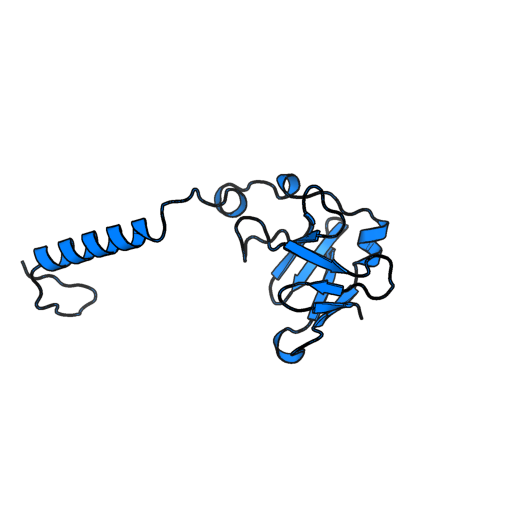 -4.959 1.00 88.06 73 GLU A C 1
ATOM 538 O O . GLU A 1 73 ? -8.655 -15.650 -4.712 1.00 88.06 73 GLU A O 1
ATOM 543 N N . TYR A 1 74 ? -9.719 -13.967 -5.775 1.00 89.25 74 TYR A N 1
ATOM 544 C CA . TYR A 1 74 ? -8.549 -13.426 -6.461 1.00 89.25 74 TYR A CA 1
ATOM 545 C C . TYR A 1 74 ? -7.762 -12.480 -5.551 1.00 89.25 74 TYR A C 1
ATOM 547 O O . TYR A 1 74 ? -6.573 -12.692 -5.330 1.00 89.25 74 TYR A O 1
ATOM 555 N N . TYR A 1 75 ? -8.433 -11.468 -4.991 1.00 89.75 75 TYR A N 1
ATOM 556 C CA . TYR A 1 75 ? -7.781 -10.442 -4.170 1.00 89.75 75 TYR A CA 1
ATOM 557 C C . TYR A 1 75 ? -7.436 -10.929 -2.762 1.00 89.75 75 TYR A C 1
ATOM 559 O O . TYR A 1 75 ? -6.530 -10.390 -2.138 1.00 89.75 75 TYR A O 1
ATOM 567 N N . ARG A 1 76 ? -8.098 -11.983 -2.267 1.00 90.69 76 ARG A N 1
ATOM 568 C CA . ARG A 1 76 ? -7.914 -12.493 -0.900 1.00 90.69 76 ARG A CA 1
ATOM 569 C C . ARG A 1 76 ? -8.150 -11.390 0.142 1.00 90.69 76 ARG A C 1
ATOM 571 O O . ARG A 1 76 ? -8.770 -10.367 -0.137 1.00 90.69 76 ARG A O 1
ATOM 578 N N . ASN A 1 77 ? -7.729 -11.651 1.375 1.00 94.25 77 ASN A N 1
ATOM 579 C CA . ASN A 1 77 ? -7.911 -10.733 2.489 1.00 94.25 77 ASN A CA 1
ATOM 580 C C . ASN A 1 77 ? -6.625 -9.949 2.742 1.00 94.25 77 ASN A C 1
ATOM 582 O O . ASN A 1 77 ? -5.521 -10.463 2.550 1.00 94.25 77 ASN A O 1
ATOM 586 N N . ALA A 1 78 ? -6.792 -8.733 3.241 1.00 94.81 78 ALA A N 1
ATOM 587 C CA . ALA A 1 78 ? -5.726 -7.948 3.834 1.00 94.81 78 ALA A CA 1
ATOM 588 C C . ALA A 1 78 ? -5.922 -7.893 5.352 1.00 94.81 78 ALA A C 1
ATOM 590 O O . ALA A 1 78 ? -7.052 -7.930 5.836 1.00 94.81 78 ALA A O 1
ATOM 591 N N . THR A 1 79 ? -4.841 -7.782 6.112 1.00 97.12 79 THR A N 1
ATOM 592 C CA . THR A 1 79 ? -4.921 -7.684 7.573 1.00 97.12 79 THR A CA 1
ATOM 593 C C . THR A 1 79 ? -4.127 -6.487 8.045 1.00 97.12 79 THR A C 1
ATOM 595 O O . THR A 1 79 ? -2.955 -6.349 7.709 1.00 97.12 79 THR A O 1
ATOM 598 N N . ILE A 1 80 ? -4.760 -5.645 8.855 1.00 96.88 80 ILE A N 1
ATOM 599 C CA . ILE A 1 80 ? -4.092 -4.570 9.578 1.00 96.88 80 ILE A CA 1
ATOM 600 C C . ILE A 1 80 ? -3.966 -4.993 11.038 1.00 96.88 80 ILE A C 1
ATOM 602 O O . ILE A 1 80 ? -4.964 -5.274 11.703 1.00 96.88 80 ILE A O 1
ATOM 606 N N . SER A 1 81 ? -2.744 -5.037 11.551 1.00 97.00 81 SER A N 1
ATOM 607 C CA . SER A 1 81 ? -2.453 -5.468 12.918 1.00 97.00 81 SER A CA 1
ATOM 608 C C . SER A 1 81 ? -1.355 -4.614 13.544 1.00 97.00 81 SER A C 1
ATOM 610 O O . SER A 1 81 ? -0.820 -3.698 12.920 1.00 97.00 81 SER A O 1
ATOM 612 N N . ARG A 1 82 ? -1.045 -4.878 14.814 1.00 95.88 82 ARG A N 1
ATOM 613 C CA . ARG A 1 82 ? 0.088 -4.255 15.494 1.00 95.88 82 ARG A CA 1
ATOM 614 C C . ARG A 1 82 ? 1.347 -5.083 15.234 1.00 95.88 82 ARG A C 1
ATOM 616 O O . ARG A 1 82 ? 1.354 -6.282 15.504 1.00 95.88 82 ARG A O 1
ATOM 623 N N . GLY A 1 83 ? 2.383 -4.439 14.712 1.00 90.81 83 GLY A N 1
ATOM 624 C CA . GLY A 1 83 ? 3.711 -5.015 14.544 1.00 90.81 83 GLY A CA 1
ATOM 625 C C . GLY A 1 83 ? 4.476 -5.105 15.865 1.00 90.81 83 GLY A C 1
ATOM 626 O O . GLY A 1 83 ? 4.034 -4.608 16.902 1.00 90.81 83 GLY A O 1
ATOM 627 N N . GLU A 1 84 ? 5.657 -5.718 15.821 1.00 86.00 84 GLU A N 1
ATOM 628 C CA . GLU A 1 84 ? 6.499 -5.952 17.005 1.00 86.00 84 GLU A CA 1
ATOM 629 C C . GLU A 1 84 ? 6.964 -4.654 17.683 1.00 86.00 84 GLU A C 1
ATOM 631 O O . GLU A 1 84 ? 7.049 -4.592 18.908 1.00 86.00 84 GLU A O 1
ATOM 636 N N . SER A 1 85 ? 7.197 -3.593 16.904 1.00 84.06 85 SER A N 1
ATOM 637 C CA . SER A 1 85 ? 7.553 -2.255 17.398 1.00 84.06 85 SER A CA 1
ATOM 638 C C . SER A 1 85 ? 6.371 -1.479 17.989 1.00 84.06 85 SER A C 1
ATOM 640 O O . SER A 1 85 ? 6.554 -0.388 18.523 1.00 84.06 85 SER A O 1
ATOM 642 N N . GLY A 1 86 ? 5.152 -2.021 17.900 1.00 84.81 86 GLY A N 1
ATOM 643 C CA . GLY A 1 86 ? 3.922 -1.335 18.284 1.00 84.81 86 GLY A CA 1
ATOM 644 C C . GLY A 1 86 ? 3.282 -0.507 17.166 1.00 84.81 86 GLY A C 1
ATOM 645 O O . GLY A 1 86 ? 2.165 -0.026 17.357 1.00 84.81 86 GLY A O 1
ATOM 646 N N . ASP A 1 87 ? 3.937 -0.385 16.010 1.00 89.88 87 ASP A N 1
ATOM 647 C CA . ASP A 1 87 ? 3.398 0.313 14.842 1.00 89.88 87 ASP A CA 1
ATOM 648 C C . ASP A 1 87 ? 2.278 -0.484 14.164 1.00 89.88 87 ASP A C 1
ATOM 650 O O . ASP A 1 87 ? 2.192 -1.708 14.278 1.00 89.88 87 ASP A O 1
ATOM 654 N N . LEU A 1 88 ? 1.413 0.209 13.428 1.00 95.25 88 LEU A N 1
ATOM 655 C CA . LEU A 1 88 ? 0.396 -0.432 12.602 1.00 95.25 88 LEU A CA 1
ATOM 656 C C . LEU A 1 88 ? 1.068 -1.044 11.364 1.00 95.25 88 LEU A C 1
ATOM 658 O O . LEU A 1 88 ? 1.809 -0.352 10.671 1.00 95.25 88 LEU A O 1
ATOM 662 N N . VAL A 1 89 ? 0.801 -2.312 11.061 1.00 96.00 89 VAL A N 1
ATOM 663 C CA . VAL A 1 89 ? 1.313 -2.999 9.867 1.00 96.00 89 VAL A CA 1
ATOM 664 C C . VAL A 1 89 ? 0.161 -3.521 9.019 1.00 96.00 89 VAL A C 1
ATOM 666 O O . VAL A 1 89 ? -0.828 -4.023 9.549 1.00 96.00 89 VAL A O 1
ATOM 669 N N . LEU A 1 90 ? 0.297 -3.406 7.699 1.00 95.19 90 LEU A N 1
ATOM 670 C CA . LEU A 1 90 ? -0.590 -4.026 6.721 1.00 95.19 90 LEU A CA 1
ATOM 671 C C . LEU A 1 90 ? 0.118 -5.239 6.134 1.00 95.19 90 LEU A C 1
ATOM 673 O O . LEU A 1 90 ? 1.228 -5.125 5.606 1.00 95.19 90 LEU A O 1
ATOM 677 N N . GLN A 1 91 ? -0.553 -6.379 6.223 1.00 94.88 91 GLN A N 1
ATOM 678 C CA . GLN A 1 91 ? -0.192 -7.615 5.557 1.00 94.88 91 GLN A CA 1
ATOM 679 C C . GLN A 1 91 ? -1.144 -7.858 4.387 1.00 94.88 91 GLN A C 1
ATOM 681 O O . GLN A 1 91 ? -2.362 -7.935 4.568 1.00 94.88 91 GLN A O 1
ATOM 686 N N . TYR A 1 92 ? -0.578 -8.031 3.196 1.00 92.19 92 TYR A N 1
ATOM 687 C CA . TYR A 1 92 ? -1.315 -8.400 1.996 1.00 92.19 92 TYR A CA 1
ATOM 688 C C . TYR A 1 92 ? -0.473 -9.336 1.124 1.00 92.19 92 TYR A C 1
ATOM 690 O O . TYR A 1 92 ? 0.637 -9.005 0.696 1.00 92.19 92 TYR A O 1
ATOM 698 N N . GLY A 1 93 ? -0.991 -10.544 0.890 1.00 90.06 93 GLY A N 1
ATOM 699 C CA . GLY A 1 93 ? -0.229 -11.616 0.253 1.00 90.06 93 GLY A CA 1
ATOM 700 C C . GLY A 1 93 ? 1.037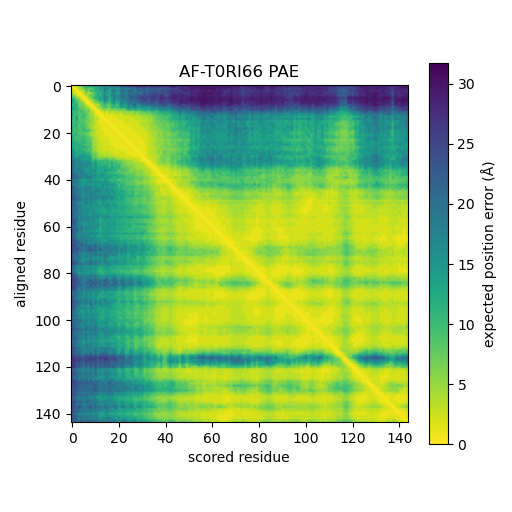 -11.964 1.046 1.00 90.06 93 GLY A C 1
ATOM 701 O O . GLY A 1 93 ? 0.966 -12.287 2.231 1.00 90.06 93 GLY A O 1
ATOM 702 N N . ALA A 1 94 ? 2.194 -11.905 0.380 1.00 90.69 94 ALA A N 1
ATOM 703 C CA . ALA A 1 94 ? 3.503 -12.194 0.972 1.00 90.69 94 ALA A CA 1
ATOM 704 C C . ALA A 1 94 ? 4.184 -10.970 1.614 1.00 90.69 94 ALA A C 1
ATOM 706 O O . ALA A 1 94 ? 5.274 -11.101 2.167 1.00 90.69 94 ALA A O 1
ATOM 707 N N . TYR A 1 95 ? 3.575 -9.787 1.520 1.00 91.1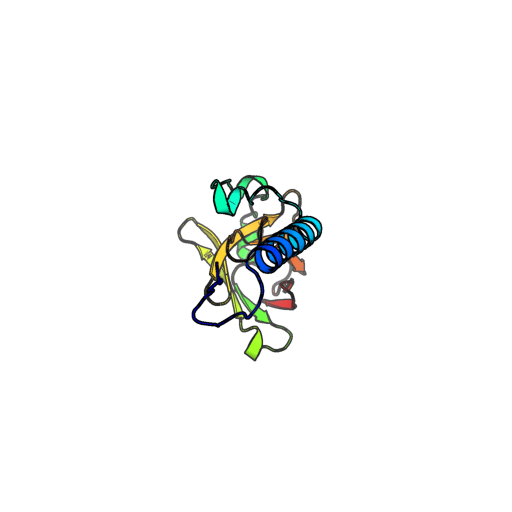2 95 TYR A N 1
ATOM 708 C CA . TYR A 1 95 ? 4.182 -8.541 1.970 1.00 91.12 95 TYR A CA 1
ATOM 709 C C . TYR A 1 95 ? 3.549 -8.074 3.274 1.00 91.12 95 TYR A C 1
ATOM 711 O O . TYR A 1 95 ? 2.325 -8.024 3.397 1.00 91.12 95 TYR A O 1
ATOM 719 N N . THR A 1 96 ? 4.401 -7.671 4.211 1.00 93.56 96 THR A N 1
ATOM 720 C CA . THR A 1 96 ? 4.016 -7.032 5.469 1.00 93.56 96 THR A CA 1
ATOM 721 C C . THR A 1 96 ? 4.888 -5.806 5.652 1.00 93.56 96 THR A C 1
ATOM 723 O O . THR A 1 96 ? 6.111 -5.916 5.600 1.00 93.56 96 THR A O 1
ATOM 726 N N . ALA A 1 97 ? 4.274 -4.643 5.858 1.00 92.56 97 ALA A N 1
ATOM 727 C CA . ALA A 1 97 ? 5.017 -3.412 6.107 1.00 92.56 97 ALA A CA 1
ATOM 728 C C . ALA A 1 97 ? 4.199 -2.402 6.928 1.00 92.56 97 ALA A C 1
ATOM 730 O O . ALA A 1 97 ? 2.966 -2.518 6.973 1.00 92.56 97 ALA A O 1
ATOM 731 N N . PRO A 1 98 ? 4.857 -1.421 7.573 1.00 94.25 98 PRO A N 1
ATOM 732 C CA . PRO A 1 98 ? 4.181 -0.390 8.350 1.00 94.25 98 PRO A CA 1
ATOM 733 C C . PRO A 1 98 ? 3.185 0.432 7.530 1.00 94.25 98 PRO A C 1
ATOM 735 O O . PRO A 1 98 ? 3.354 0.633 6.324 1.00 94.25 98 PRO A O 1
ATOM 738 N N . VAL A 1 99 ? 2.159 0.936 8.207 1.00 94.44 99 VAL A N 1
ATOM 739 C CA . VAL A 1 99 ? 1.172 1.860 7.655 1.00 94.44 99 VAL A CA 1
ATOM 740 C C . VAL A 1 99 ? 1.228 3.170 8.414 1.00 94.44 99 VAL A C 1
ATOM 742 O O . VAL A 1 99 ? 1.165 3.202 9.644 1.00 94.44 99 VAL A O 1
ATOM 745 N N . TYR A 1 100 ? 1.267 4.256 7.658 1.00 94.75 100 TYR A N 1
ATOM 746 C CA . TYR A 1 100 ? 1.211 5.611 8.180 1.00 94.75 100 TYR A CA 1
ATOM 747 C C . TYR A 1 100 ? 0.082 6.391 7.522 1.00 94.75 100 TYR A C 1
ATOM 749 O O . TYR A 1 100 ? -0.501 5.940 6.536 1.00 94.75 100 TYR A O 1
ATOM 757 N N . PHE A 1 101 ? -0.198 7.592 8.019 1.00 95.31 101 PHE A N 1
ATOM 758 C CA . PHE A 1 101 ? -0.858 8.564 7.164 1.00 95.31 101 PHE A CA 1
ATOM 759 C C . PHE A 1 101 ? 0.124 9.059 6.110 1.00 95.31 101 PHE A C 1
ATOM 761 O O . PHE A 1 101 ? 1.298 9.280 6.410 1.00 95.31 101 PHE A O 1
ATOM 768 N N . ALA A 1 102 ? -0.352 9.250 4.881 1.00 94.06 102 ALA A N 1
ATOM 769 C CA . ALA A 1 102 ? 0.391 10.037 3.910 1.00 94.06 102 ALA A CA 1
ATOM 770 C C . ALA A 1 102 ? 0.554 11.465 4.450 1.00 94.06 102 ALA A C 1
ATOM 772 O O . ALA A 1 102 ? -0.349 11.990 5.106 1.00 94.06 102 ALA A O 1
ATOM 773 N N . ARG A 1 103 ? 1.702 12.090 4.177 1.00 93.38 103 ARG A N 1
ATOM 774 C CA . ARG A 1 103 ? 2.025 13.431 4.671 1.00 93.38 103 ARG A CA 1
ATOM 775 C C . ARG A 1 103 ? 0.880 14.412 4.408 1.00 93.38 103 ARG A C 1
ATOM 777 O O . ARG A 1 103 ? 0.420 14.543 3.275 1.00 93.38 103 ARG A O 1
ATOM 784 N N . ASN A 1 104 ? 0.496 15.154 5.442 1.00 92.88 104 ASN A N 1
ATOM 785 C CA . ASN A 1 104 ? -0.577 16.145 5.445 1.00 92.88 104 ASN A CA 1
ATOM 786 C C . ASN A 1 104 ? -1.960 15.569 5.081 1.00 92.88 104 ASN A C 1
ATOM 788 O O . ASN A 1 104 ? -2.810 16.295 4.564 1.00 92.88 104 ASN A O 1
ATOM 792 N N . SER A 1 105 ? -2.203 14.282 5.349 1.00 93.25 105 SER A N 1
ATOM 793 C CA . SER A 1 105 ? -3.497 13.625 5.141 1.00 93.25 105 SER A CA 1
ATOM 794 C C . SER A 1 105 ? -3.960 12.885 6.394 1.00 93.25 105 SER A C 1
ATOM 796 O O . SER A 1 105 ? -3.164 12.393 7.183 1.00 93.25 105 SER A O 1
ATOM 798 N N . THR A 1 106 ? -5.276 12.796 6.576 1.00 90.88 106 THR A N 1
ATOM 799 C CA . THR A 1 106 ? -5.921 12.012 7.647 1.00 90.88 106 THR A CA 1
ATOM 800 C C . THR A 1 106 ? -6.869 10.944 7.102 1.00 90.88 106 THR A C 1
ATOM 802 O O . THR A 1 106 ? -7.500 10.214 7.865 1.00 90.88 106 THR A O 1
ATOM 805 N N . THR A 1 107 ? -6.979 10.843 5.777 1.00 91.31 107 THR A N 1
ATOM 806 C CA . THR A 1 107 ? -7.854 9.895 5.069 1.00 91.31 107 THR A CA 1
ATOM 807 C C . THR A 1 107 ? -7.101 9.076 4.027 1.00 91.31 107 THR A C 1
ATOM 809 O O . THR A 1 107 ? -7.658 8.147 3.448 1.00 91.31 107 THR A O 1
ATOM 812 N N . THR A 1 108 ? -5.831 9.397 3.787 1.00 94.62 108 THR A N 1
ATOM 813 C CA . THR A 1 108 ? -4.944 8.654 2.895 1.00 94.62 108 THR A CA 1
ATOM 814 C C . THR A 1 108 ? -3.881 7.969 3.725 1.00 94.62 108 THR A C 1
ATOM 816 O O . THR A 1 108 ? -3.139 8.618 4.463 1.00 94.62 108 THR A O 1
ATOM 819 N N . LEU A 1 109 ? -3.804 6.656 3.586 1.00 94.31 109 LEU A N 1
ATOM 820 C CA . LEU A 1 109 ? -2.792 5.830 4.208 1.00 94.31 109 LEU A CA 1
ATOM 821 C C . LEU A 1 109 ? -1.644 5.595 3.231 1.00 94.31 109 LEU A C 1
ATOM 823 O O . LEU A 1 109 ? -1.830 5.595 2.015 1.00 94.31 109 LEU A O 1
ATOM 827 N N . LEU A 1 110 ? -0.456 5.406 3.786 1.00 93.81 110 LEU A N 1
ATOM 828 C CA . LEU A 1 110 ? 0.771 5.064 3.090 1.00 93.81 110 LEU A CA 1
ATOM 829 C C . LEU A 1 110 ? 1.233 3.698 3.589 1.00 93.81 110 LEU A C 1
ATOM 831 O O . LEU A 1 110 ? 1.493 3.546 4.783 1.00 93.81 110 LEU A O 1
ATOM 835 N N . TRP A 1 111 ? 1.368 2.725 2.688 1.00 93.19 111 TRP A N 1
ATOM 836 C CA . TRP A 1 111 ? 2.021 1.455 3.001 1.00 93.19 111 TRP A CA 1
ATOM 837 C C . TRP A 1 111 ? 3.520 1.575 2.719 1.00 93.19 111 TRP A C 1
ATOM 839 O O . TRP A 1 111 ? 3.936 1.748 1.573 1.00 93.19 111 TRP A O 1
ATOM 849 N N . ALA A 1 112 ? 4.338 1.495 3.762 1.00 90.88 112 ALA A N 1
ATOM 850 C CA . ALA A 1 112 ? 5.782 1.701 3.702 1.00 90.88 112 ALA A CA 1
ATOM 851 C C . ALA A 1 112 ? 6.529 0.465 3.163 1.00 90.88 112 ALA A C 1
ATOM 853 O O . ALA A 1 112 ? 7.323 -0.151 3.870 1.00 90.88 112 ALA A O 1
ATOM 854 N N . THR A 1 113 ? 6.235 0.071 1.920 1.00 87.12 113 THR A N 1
ATOM 855 C CA . THR A 1 113 ? 6.822 -1.099 1.250 1.00 87.12 113 THR A CA 1
ATOM 856 C C . THR A 1 113 ? 7.589 -0.714 -0.014 1.00 87.12 113 THR A C 1
ATOM 858 O O . THR A 1 113 ? 7.078 -0.000 -0.880 1.00 87.12 113 THR A O 1
ATOM 861 N N . ASP A 1 114 ? 8.802 -1.250 -0.149 1.00 79.50 114 ASP A N 1
ATOM 862 C CA . ASP A 1 114 ? 9.662 -1.059 -1.326 1.00 79.50 114 ASP A CA 1
ATOM 863 C C . ASP A 1 114 ? 9.282 -1.981 -2.496 1.00 79.50 114 ASP A C 1
ATOM 865 O O . ASP A 1 114 ? 9.809 -1.850 -3.599 1.00 79.50 114 ASP A O 1
ATOM 869 N N . ALA A 1 115 ? 8.354 -2.919 -2.279 1.00 73.81 115 ALA A N 1
ATOM 870 C CA . ALA A 1 115 ? 8.013 -3.944 -3.263 1.00 73.81 115 ALA A CA 1
ATOM 871 C C . ALA A 1 115 ? 7.269 -3.407 -4.496 1.00 73.81 115 ALA A C 1
ATOM 873 O O . ALA A 1 115 ? 7.246 -4.079 -5.526 1.00 73.81 115 ALA A O 1
ATOM 874 N N . ILE A 1 116 ? 6.623 -2.239 -4.396 1.00 65.38 116 ILE A N 1
ATOM 875 C CA . ILE A 1 116 ? 5.621 -1.820 -5.389 1.00 65.38 116 ILE A CA 1
ATOM 876 C C . ILE A 1 116 ? 5.680 -0.351 -5.824 1.00 65.38 116 ILE A C 1
ATOM 878 O O . ILE A 1 116 ? 5.006 -0.021 -6.796 1.00 65.38 116 ILE A O 1
ATOM 882 N N . SER A 1 117 ? 6.478 0.541 -5.217 1.00 61.91 117 SER A N 1
ATOM 883 C CA . SER A 1 117 ? 6.666 1.897 -5.778 1.00 61.91 117 SER A CA 1
ATOM 884 C C . SER A 1 117 ? 7.780 2.735 -5.125 1.00 61.91 117 SER A C 1
ATOM 886 O O . SER A 1 117 ? 8.268 2.441 -4.042 1.00 61.91 117 SER A O 1
ATOM 888 N N . ILE A 1 118 ? 8.105 3.855 -5.783 1.00 57.56 118 ILE A N 1
ATOM 889 C CA . ILE A 1 118 ? 9.074 4.912 -5.409 1.00 57.56 118 ILE A CA 1
ATOM 890 C C . ILE A 1 118 ? 8.656 5.679 -4.125 1.00 57.56 118 ILE A C 1
ATOM 892 O O . ILE A 1 118 ? 9.474 6.327 -3.461 1.00 57.56 118 ILE A O 1
ATOM 896 N N . GLY A 1 119 ? 7.362 5.647 -3.789 1.00 58.91 119 GLY A N 1
ATOM 897 C CA . GLY A 1 119 ? 6.749 6.438 -2.717 1.00 58.91 119 GLY A CA 1
ATOM 898 C C . GLY A 1 119 ? 5.876 5.642 -1.754 1.00 58.91 119 GLY A C 1
ATOM 899 O O . GLY A 1 119 ? 5.233 6.275 -0.928 1.00 58.91 119 GLY A O 1
ATOM 900 N N . GLY A 1 120 ? 5.871 4.305 -1.848 1.00 70.38 120 GLY A N 1
ATOM 901 C CA . GLY A 1 120 ? 4.905 3.417 -1.191 1.00 70.38 120 GLY A CA 1
ATOM 902 C C . GLY A 1 120 ? 3.501 3.562 -1.802 1.00 70.38 120 GLY A C 1
ATOM 903 O O . GLY A 1 120 ? 3.109 4.665 -2.191 1.00 70.38 120 GLY A O 1
ATOM 904 N N . PRO A 1 121 ? 2.723 2.478 -1.963 1.00 82.19 121 PRO A N 1
ATOM 905 C CA . PRO A 1 121 ? 1.355 2.618 -2.436 1.00 82.19 121 PRO A CA 1
ATOM 906 C C . PRO A 1 121 ? 0.545 3.379 -1.384 1.00 82.19 121 PRO A C 1
ATOM 908 O O . PRO A 1 121 ? 0.517 3.025 -0.199 1.00 82.19 121 PRO A O 1
ATOM 911 N N . THR A 1 122 ? -0.094 4.453 -1.833 1.00 91.12 122 THR A N 1
ATOM 912 C CA . THR A 1 122 ? -1.058 5.198 -1.036 1.00 91.12 122 THR A CA 1
ATOM 913 C C . THR A 1 122 ? -2.461 4.720 -1.361 1.00 91.12 122 THR A C 1
ATOM 915 O O . THR A 1 122 ? -2.768 4.364 -2.497 1.00 91.12 122 THR A O 1
ATOM 918 N N . PHE A 1 123 ? -3.320 4.690 -0.352 1.00 92.56 123 PHE A N 1
ATOM 919 C CA . PHE A 1 123 ? -4.691 4.224 -0.501 1.00 92.56 123 PHE A CA 1
ATOM 920 C C . PHE A 1 123 ? -5.630 5.017 0.398 1.00 92.56 123 PHE A C 1
ATOM 922 O O . PHE A 1 123 ? -5.255 5.488 1.474 1.00 92.56 123 PHE A O 1
ATOM 929 N N . GLY 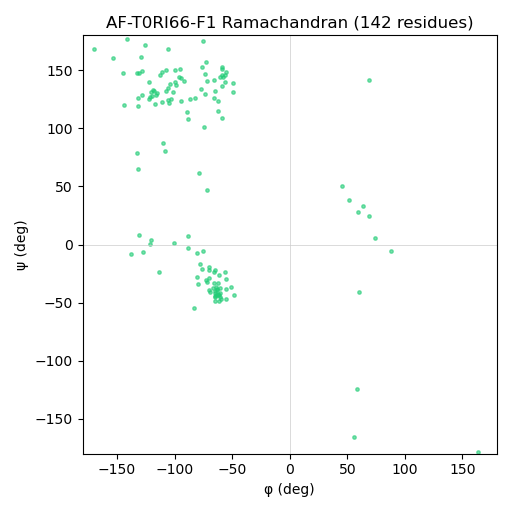A 1 124 ? -6.859 5.205 -0.070 1.00 94.06 124 GLY A N 1
ATOM 930 C CA . GLY A 1 124 ? -7.888 5.907 0.687 1.00 94.06 124 GLY A CA 1
ATOM 931 C C . GLY A 1 124 ? -8.464 5.035 1.797 1.00 94.06 124 GLY A C 1
ATOM 932 O O . GLY A 1 124 ? -8.502 3.808 1.676 1.00 94.06 124 GLY A O 1
ATOM 933 N N . VAL A 1 125 ? -8.953 5.683 2.852 1.00 94.69 125 VAL A N 1
ATOM 934 C CA . VAL A 1 125 ? -9.836 5.062 3.835 1.00 94.69 125 VAL A CA 1
ATOM 935 C C . VAL A 1 125 ? -11.165 5.806 3.899 1.00 94.69 125 VAL A C 1
ATOM 937 O O . VAL A 1 125 ? -11.218 7.030 4.025 1.00 94.69 125 VAL A O 1
ATOM 940 N N . GLU A 1 126 ? -12.249 5.046 3.840 1.00 94.31 126 GLU A N 1
ATOM 941 C CA . GLU A 1 126 ? -13.615 5.533 3.982 1.00 94.31 126 GLU A CA 1
ATOM 942 C C . GLU A 1 126 ? -14.227 5.005 5.277 1.00 94.31 126 GLU A C 1
ATOM 944 O O . GLU A 1 126 ? -13.935 3.894 5.723 1.00 94.31 126 GLU A O 1
ATOM 949 N N . GLY A 1 127 ? -15.085 5.813 5.904 1.00 89.56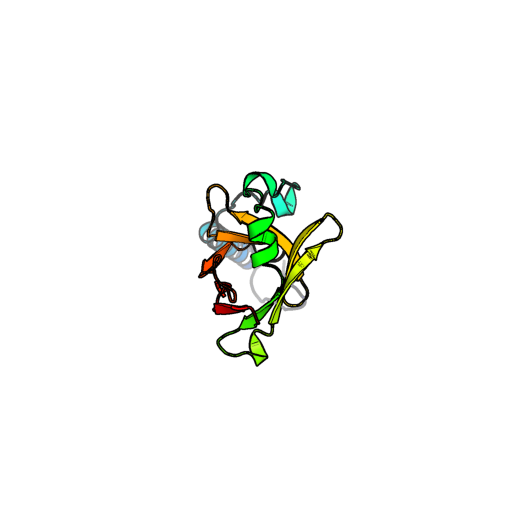 127 GLY A N 1
ATOM 950 C CA . GLY A 1 127 ? -15.789 5.395 7.114 1.00 89.56 127 GLY A CA 1
ATOM 951 C C . GLY A 1 127 ? -14.863 5.110 8.301 1.00 89.56 127 GLY A C 1
ATOM 952 O O . GLY A 1 127 ? -15.177 4.246 9.112 1.00 89.56 127 GLY A O 1
ATOM 953 N N . LEU A 1 128 ? -13.741 5.828 8.440 1.00 87.12 128 LEU A N 1
ATOM 954 C CA . LEU A 1 128 ? -12.768 5.634 9.530 1.00 87.12 128 LEU A CA 1
ATOM 955 C C . LEU A 1 128 ? -13.384 5.730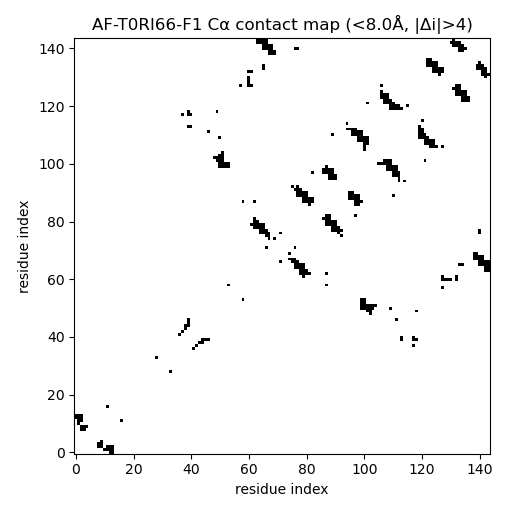 10.937 1.00 87.12 128 LEU A C 1
ATOM 957 O O . LEU A 1 128 ? -12.922 5.082 11.869 1.00 87.12 128 LEU A O 1
ATOM 961 N N . ASN A 1 129 ? -14.451 6.518 11.071 1.00 84.00 129 ASN A N 1
ATOM 962 C CA . ASN A 1 129 ? -15.198 6.699 12.317 1.00 84.00 129 ASN A CA 1
ATOM 963 C C . ASN A 1 129 ? -16.322 5.660 12.507 1.00 84.00 129 ASN A C 1
ATOM 965 O O . ASN A 1 129 ? -17.150 5.810 13.403 1.00 84.00 129 ASN A O 1
ATOM 969 N N . THR A 1 130 ? -16.401 4.645 11.645 1.00 86.12 130 THR A N 1
ATOM 970 C CA . THR A 1 130 ? -17.413 3.579 11.691 1.00 86.12 130 THR A CA 1
ATOM 971 C C . THR A 1 130 ? -16.799 2.271 12.192 1.00 86.12 130 THR A C 1
ATOM 973 O O . THR A 1 130 ? -15.581 2.130 12.269 1.00 86.12 130 THR A O 1
ATOM 976 N N . SER A 1 131 ? -17.636 1.284 12.522 1.00 85.88 131 SER A N 1
ATOM 977 C CA . SER A 1 131 ? -17.174 -0.055 12.913 1.00 85.88 131 SER A CA 1
ATOM 978 C C . SER A 1 131 ? -16.567 -0.863 11.759 1.00 85.88 131 SER A C 1
ATOM 980 O O . SER A 1 131 ? -15.829 -1.811 12.018 1.00 85.88 131 SER A O 1
ATOM 982 N N . SER A 1 132 ? -16.857 -0.486 10.509 1.00 90.62 132 SER A N 1
ATOM 983 C CA . SER A 1 132 ? -16.469 -1.223 9.300 1.00 90.62 132 SER A CA 1
ATOM 984 C C . SER A 1 132 ? -15.846 -0.288 8.255 1.00 90.62 132 SER A C 1
ATOM 986 O O . SER A 1 132 ? -16.430 -0.080 7.189 1.00 90.62 132 SER A O 1
ATOM 988 N N . PRO A 1 133 ? -14.678 0.319 8.544 1.00 94.56 133 PRO A N 1
ATOM 989 C CA . PRO A 1 133 ? -13.981 1.139 7.564 1.00 94.56 133 PRO A CA 1
ATOM 990 C C . PRO A 1 133 ? -13.645 0.337 6.303 1.00 94.56 133 PRO A C 1
ATOM 992 O O . PRO A 1 133 ? -13.452 -0.882 6.350 1.00 94.56 133 PRO A O 1
ATOM 995 N N . THR A 1 134 ? -13.536 1.042 5.180 1.00 95.44 134 THR A N 1
ATOM 996 C CA . THR A 1 134 ? -13.143 0.469 3.888 1.00 95.44 134 THR A CA 1
ATOM 997 C C . THR A 1 134 ? -11.815 1.064 3.441 1.00 95.44 134 THR A C 1
ATOM 999 O O . THR A 1 134 ? -11.656 2.281 3.461 1.00 95.44 134 THR A O 1
ATOM 1002 N N . ILE A 1 135 ? -10.863 0.216 3.050 1.00 94.56 135 ILE A N 1
ATOM 1003 C CA . ILE A 1 135 ? -9.598 0.629 2.428 1.00 94.56 135 ILE A CA 1
ATOM 1004 C C . ILE A 1 135 ? -9.690 0.455 0.908 1.00 94.56 135 ILE A C 1
ATOM 1006 O O . ILE A 1 135 ? -10.261 -0.523 0.425 1.00 94.56 135 ILE A O 1
ATOM 1010 N N . LEU A 1 136 ? -9.143 1.406 0.152 1.00 92.25 136 LEU A N 1
ATOM 1011 C CA . LEU A 1 136 ? -9.232 1.456 -1.313 1.00 92.25 136 LEU A CA 1
ATOM 1012 C C . LEU A 1 136 ? -7.876 1.122 -1.951 1.00 92.25 136 LEU A C 1
ATOM 1014 O O . LEU A 1 136 ? -7.128 2.024 -2.325 1.00 92.25 136 LEU A O 1
ATOM 1018 N N . VAL A 1 137 ? -7.552 -0.171 -2.047 1.00 85.94 137 VAL A N 1
ATOM 1019 C CA . VAL A 1 137 ? -6.276 -0.681 -2.586 1.00 85.94 137 VAL A CA 1
ATOM 1020 C C . VAL A 1 137 ? -6.545 -1.358 -3.929 1.00 85.94 137 VAL A C 1
ATOM 1022 O O . VAL A 1 137 ? -6.820 -2.555 -3.960 1.00 85.94 137 VAL A O 1
ATOM 1025 N N . ASP A 1 138 ? -6.535 -0.587 -5.022 1.00 82.50 138 ASP A N 1
ATOM 1026 C CA . ASP A 1 138 ? -7.024 -0.937 -6.377 1.00 82.50 138 ASP A CA 1
ATOM 1027 C C . ASP A 1 138 ? -8.521 -1.301 -6.452 1.00 82.50 138 ASP A C 1
ATOM 1029 O O . ASP A 1 138 ? -9.233 -0.875 -7.361 1.00 82.50 138 ASP A O 1
ATOM 1033 N N . VAL A 1 139 ? -9.011 -2.057 -5.470 1.00 89.44 139 VAL A N 1
ATOM 1034 C CA . VAL A 1 139 ? -10.398 -2.438 -5.228 1.00 89.44 139 VAL A CA 1
ATOM 1035 C C . VAL A 1 139 ? -10.774 -2.139 -3.768 1.00 89.44 139 VAL A C 1
ATOM 1037 O O . VAL A 1 139 ? -9.891 -1.978 -2.918 1.00 89.44 139 VAL A O 1
ATOM 1040 N N . PRO A 1 140 ? -12.071 -2.047 -3.431 1.00 93.88 140 PRO A N 1
ATOM 1041 C CA . PRO A 1 140 ? -12.492 -1.770 -2.064 1.00 93.88 140 PRO A CA 1
ATOM 1042 C C . PRO A 1 140 ? -12.374 -3.025 -1.198 1.00 93.88 140 PRO A C 1
ATOM 1044 O O . PRO A 1 140 ? -12.884 -4.079 -1.587 1.00 93.88 140 PRO A O 1
ATOM 1047 N N . PHE A 1 141 ? -11.796 -2.898 -0.003 1.00 96.12 141 PHE A N 1
ATOM 1048 C CA . PHE A 1 141 ? -11.829 -3.928 1.033 1.00 96.12 141 PHE A CA 1
ATOM 1049 C C . PHE A 1 141 ? -12.507 -3.398 2.289 1.00 96.12 141 PHE A C 1
ATOM 1051 O O . PHE A 1 141 ? -12.091 -2.374 2.831 1.00 96.12 141 PHE A O 1
ATOM 1058 N N . THR A 1 142 ? -13.505 -4.115 2.793 1.00 96.25 142 THR A N 1
ATOM 1059 C CA . THR A 1 142 ? -14.260 -3.714 3.985 1.00 96.25 142 THR A CA 1
ATOM 1060 C C . THR A 1 142 ? -13.831 -4.543 5.184 1.00 96.25 142 THR A C 1
ATOM 1062 O O . THR A 1 142 ? -13.620 -5.754 5.074 1.00 96.25 142 THR A O 1
ATOM 1065 N N . LYS A 1 143 ? -13.688 -3.878 6.331 1.00 96.38 143 LYS A N 1
ATOM 1066 C CA . LYS A 1 143 ? -13.345 -4.527 7.593 1.00 96.38 143 LYS A CA 1
ATOM 1067 C C . LYS A 1 143 ? -14.455 -5.486 8.044 1.00 96.38 143 LYS A C 1
ATOM 1069 O O . LYS A 1 143 ? -15.624 -5.086 8.075 1.00 96.38 143 LYS A O 1
ATOM 1074 N N . VAL A 1 144 ? -14.069 -6.706 8.422 1.00 92.06 144 VAL A N 1
ATOM 1075 C CA . VAL A 1 144 ? -14.939 -7.766 8.968 1.00 92.06 144 VAL A CA 1
ATOM 1076 C C . VAL A 1 144 ? -14.642 -8.076 10.427 1.00 92.06 144 VAL A C 1
ATOM 1078 O O . VAL A 1 144 ? -13.475 -7.901 10.854 1.00 92.06 144 VAL A O 1
#

Secondary structure (DSSP, 8-state):
---EETTEE--S-HHHHHHHHHHHHHHHHHHS--PPP-HHHHS---GGGTEEPPPHHHHHHH-EEEEESS-HHHH-EEEEEE-TTS-EEEEETTEEEEEEEETT-SSEEEE--TTS-TT--EEEEE-TTSSS-EEEESEEEEE-

pLDDT: mean 86.57, std 11.51, range [47.84, 97.12]

Organism: Saprolegnia diclina (strain VS20) (NCBI:txid1156394)

Sequence (144 aa):
MRTYLAGIFLDIPERTLVRGLEDATAAAQALRPSTPCAPRVFDGASWAELSDPIPAATQNALMGSYVATISTEYYRNATISRGESGDLVLQYGAYTAPVYFARNSTTTLLWATDAISIGGPTFGVEGLNTSSPTILVDVPFTKV

Solvent-accessible surface area (backbone atoms only — not comparable to full-atom values): 8295 Å² total; per-residue (Å²): 126,86,44,76,58,94,90,44,85,49,99,50,56,43,70,60,52,52,50,51,52,50,54,51,49,51,54,50,40,70,77,52,61,92,67,83,76,40,47,50,80,77,68,68,49,67,65,69,81,55,33,36,86,65,54,70,70,57,48,61,56,58,48,39,43,24,4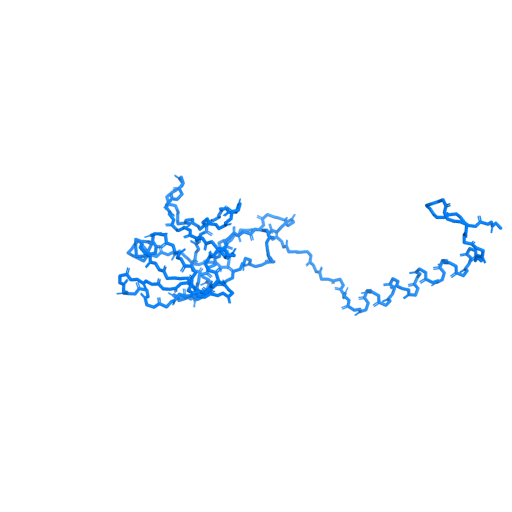2,36,78,61,64,44,87,78,68,39,58,36,37,30,41,73,41,96,89,66,46,44,22,41,36,48,87,94,46,71,31,45,50,29,19,25,57,97,43,92,49,32,35,26,38,63,38,76,89,80,43,81,78,24,59,66,29,46,52,43,55,68,94,44,98,53,30,31,40,42,69,100,50,52,22,39,42,104

Radius of gyration: 22.77 Å; Cα contacts (8 Å, |Δi|>4): 235; chains: 1; bounding box: 52×35×60 Å

Nearest PDB structures (foldseek):
  5csa-assembly1_B  TM=2.907E-01  e=9.332E-01  Saccharomyces cerevisiae S288C
  5csa-assembly1_A  TM=2.876E-01  e=1.243E+00  Saccharomyces cerevisiae S288C
  6zxf-assembly1_z  TM=2.296E-01  e=9.219E+00  Homo sapiens